Protein AF-A0A4Q6AX00-F1 (afdb_monomer)

Structure (mmCIF, N/CA/C/O backbone):
data_AF-A0A4Q6AX00-F1
#
_entry.id   AF-A0A4Q6AX00-F1
#
loop_
_atom_site.group_PDB
_atom_site.id
_atom_site.type_symbol
_atom_site.label_atom_id
_atom_site.label_alt_id
_atom_site.label_comp_id
_atom_site.label_asym_id
_atom_site.label_entity_id
_atom_site.label_seq_id
_atom_site.pdbx_PDB_ins_code
_atom_site.Cartn_x
_atom_site.Cartn_y
_atom_site.Cartn_z
_atom_site.occupancy
_atom_site.B_iso_or_equiv
_atom_site.auth_seq_id
_atom_site.auth_comp_id
_atom_site.auth_asym_id
_atom_site.auth_atom_id
_atom_site.pdbx_PDB_model_num
ATOM 1 N N . MET A 1 1 ? -11.210 8.359 88.354 1.00 45.78 1 MET A N 1
ATOM 2 C CA . MET A 1 1 ? -12.278 8.044 87.383 1.00 45.78 1 MET A CA 1
ATOM 3 C C . MET A 1 1 ? -11.749 8.450 86.020 1.00 45.78 1 MET A C 1
ATOM 5 O O . MET A 1 1 ? -11.879 9.602 85.643 1.00 45.78 1 MET A O 1
ATOM 9 N N . GLU A 1 2 ? -11.034 7.545 85.356 1.00 46.41 2 GLU A N 1
ATOM 10 C CA . GLU A 1 2 ? -10.393 7.801 84.063 1.00 46.41 2 GLU A CA 1
ATOM 11 C C . GLU A 1 2 ? -11.161 7.041 82.981 1.00 46.41 2 GLU A C 1
ATOM 13 O O . GLU A 1 2 ? -11.202 5.811 82.960 1.00 46.41 2 GLU A O 1
ATOM 18 N N . THR A 1 3 ? -11.830 7.791 82.112 1.00 47.16 3 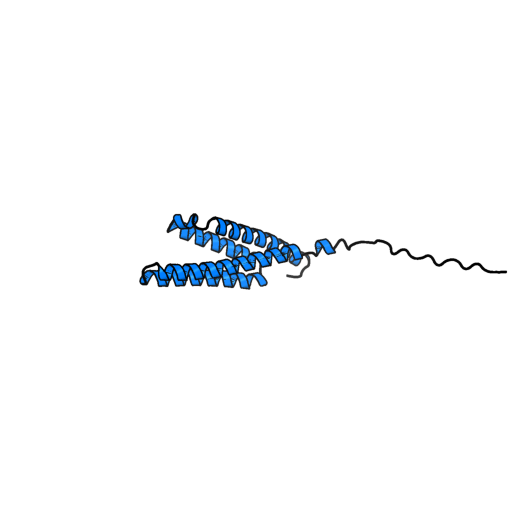THR A N 1
ATOM 19 C CA . THR A 1 3 ? -12.492 7.293 80.907 1.00 47.16 3 THR A CA 1
ATOM 20 C C . THR A 1 3 ? -11.434 6.868 79.894 1.00 47.16 3 THR A C 1
ATOM 22 O O . THR A 1 3 ? -10.757 7.711 79.307 1.00 47.16 3 THR A O 1
ATOM 25 N N . LYS A 1 4 ? -11.290 5.554 79.685 1.00 50.47 4 LYS A N 1
ATOM 26 C CA . LYS A 1 4 ? -10.473 4.995 78.604 1.00 50.47 4 LYS A CA 1
ATOM 27 C C . LYS A 1 4 ? -11.072 5.400 77.257 1.00 50.47 4 LYS A C 1
ATOM 29 O O . LYS A 1 4 ? -12.208 5.050 76.946 1.00 50.47 4 LYS A O 1
ATOM 34 N N . GLN A 1 5 ? -10.293 6.149 76.484 1.00 56.47 5 GLN A N 1
ATOM 35 C CA . GLN A 1 5 ? -10.579 6.480 75.096 1.00 56.47 5 GLN A CA 1
ATOM 36 C C . GLN A 1 5 ? -10.596 5.204 74.247 1.00 56.47 5 GLN A C 1
ATOM 38 O O . GLN A 1 5 ? -9.711 4.354 74.335 1.00 56.47 5 GLN A O 1
ATOM 43 N N . HIS A 1 6 ? -11.646 5.089 73.445 1.00 53.97 6 HIS A N 1
ATOM 44 C CA . HIS A 1 6 ? -11.834 4.074 72.420 1.00 53.97 6 HIS A CA 1
ATOM 45 C C . HIS A 1 6 ? -10.787 4.300 71.311 1.00 53.97 6 HIS A C 1
ATOM 47 O O . HIS A 1 6 ? -10.696 5.429 70.825 1.00 53.97 6 HIS A O 1
ATOM 53 N N . PRO A 1 7 ? -9.997 3.298 70.884 1.00 52.16 7 PRO A N 1
ATOM 54 C CA . PRO A 1 7 ? -9.146 3.465 69.714 1.00 52.16 7 PRO A CA 1
ATOM 55 C C . PRO A 1 7 ? -10.035 3.557 68.472 1.00 52.16 7 PRO A C 1
ATOM 57 O O . PRO A 1 7 ? -10.836 2.662 68.192 1.00 52.16 7 PRO A O 1
ATOM 60 N N . THR A 1 8 ? -9.913 4.687 67.779 1.00 53.06 8 THR A N 1
ATOM 61 C CA . THR A 1 8 ? -10.472 4.972 66.460 1.00 53.06 8 THR A CA 1
ATOM 62 C C . THR A 1 8 ? -10.130 3.822 65.524 1.00 53.06 8 THR A C 1
ATOM 64 O O . THR A 1 8 ? -8.955 3.551 65.286 1.00 53.06 8 THR A O 1
ATOM 67 N N . GLY A 1 9 ? -11.157 3.129 65.029 1.00 52.88 9 GLY A N 1
ATOM 68 C CA . GLY A 1 9 ? -11.000 2.093 64.021 1.00 52.88 9 GLY A CA 1
ATOM 69 C C . GLY A 1 9 ? -10.287 2.671 62.807 1.00 52.88 9 GLY A C 1
ATOM 70 O O . GLY A 1 9 ? -10.837 3.514 62.100 1.00 52.88 9 GLY A O 1
ATOM 71 N N . GLU A 1 10 ? -9.056 2.225 62.589 1.00 53.66 10 GLU A N 1
ATOM 72 C CA . GLU A 1 10 ? -8.366 2.375 61.321 1.00 53.66 10 GLU A CA 1
ATOM 73 C C . GLU A 1 10 ? -9.230 1.685 60.265 1.00 53.66 10 GLU A C 1
ATOM 75 O O . GLU A 1 10 ? -9.338 0.457 60.214 1.00 53.66 10 GLU A O 1
ATOM 80 N N . ALA A 1 11 ? -9.912 2.492 59.453 1.00 55.62 11 ALA A N 1
ATOM 81 C CA . ALA A 1 11 ? -10.531 2.026 58.232 1.00 55.62 11 ALA A CA 1
ATOM 82 C C . ALA A 1 11 ? -9.403 1.516 57.331 1.00 55.62 11 ALA A C 1
ATOM 84 O O . ALA A 1 11 ? -8.708 2.280 56.664 1.00 55.62 11 ALA A O 1
ATOM 85 N N . THR A 1 12 ? -9.202 0.205 57.363 1.00 51.91 12 THR A N 1
ATOM 86 C CA . THR A 1 12 ? -8.434 -0.528 56.366 1.00 51.91 12 THR A CA 1
ATOM 87 C C . THR A 1 12 ? -8.991 -0.132 54.996 1.00 51.91 12 THR A C 1
ATOM 89 O O . THR A 1 12 ? -10.201 -0.265 54.786 1.00 51.91 12 THR A O 1
ATOM 92 N N . PRO A 1 13 ? -8.178 0.401 54.063 1.00 55.97 13 PRO A N 1
ATOM 93 C CA . PRO A 1 13 ? -8.669 0.702 52.729 1.00 55.97 13 PRO A CA 1
ATOM 94 C C . PRO A 1 13 ? -9.106 -0.617 52.091 1.00 55.97 13 PRO A C 1
ATOM 96 O O . PRO A 1 13 ? -8.297 -1.508 51.838 1.00 55.97 13 PRO A O 1
ATOM 99 N N . SER A 1 14 ? -10.419 -0.759 51.915 1.00 55.72 14 SER A N 1
ATOM 100 C CA . SER A 1 14 ? -11.037 -1.933 51.312 1.00 55.72 14 SER A CA 1
ATOM 101 C C . SER A 1 14 ? -10.494 -2.124 49.890 1.00 55.72 14 SER A C 1
ATOM 103 O O . SER A 1 14 ? -10.531 -1.165 49.109 1.00 55.72 14 SER A O 1
ATOM 105 N N . PRO A 1 15 ? -10.017 -3.326 49.516 1.00 62.47 15 PRO A N 1
ATOM 106 C CA . PRO A 1 15 ? -9.548 -3.629 48.169 1.00 62.47 15 PRO A CA 1
ATOM 107 C C . PRO A 1 15 ? -10.773 -3.781 47.262 1.00 62.47 15 PRO A C 1
ATOM 109 O O . PRO A 1 15 ? -11.220 -4.883 46.959 1.00 62.47 15 PRO A O 1
ATOM 112 N N . SER A 1 16 ? -11.387 -2.661 46.896 1.00 59.25 16 SER A N 1
ATOM 113 C CA . SER A 1 16 ? -12.664 -2.639 46.190 1.00 59.25 16 SER A CA 1
ATOM 114 C C . SER A 1 16 ? -12.480 -2.120 44.766 1.00 59.25 16 SER A C 1
ATOM 116 O O . SER A 1 16 ? -12.537 -0.927 44.498 1.00 59.25 16 SER A O 1
ATOM 118 N N . HIS A 1 17 ? -12.310 -3.105 43.879 1.00 52.16 17 HIS A N 1
ATOM 119 C CA . HIS A 1 17 ? -12.635 -3.103 42.452 1.00 52.16 17 HIS A CA 1
ATOM 120 C C . HIS A 1 17 ? -11.749 -2.247 41.533 1.00 52.16 17 HIS A C 1
ATOM 122 O O . HIS A 1 17 ? -11.963 -1.048 41.364 1.00 52.16 17 HIS A O 1
ATOM 128 N N . GLU A 1 18 ? -10.847 -2.910 40.795 1.00 59.69 18 GLU A N 1
ATOM 129 C CA . GLU A 1 18 ? -10.595 -2.484 39.414 1.00 59.69 18 GLU A CA 1
ATOM 130 C C . GLU A 1 18 ? -11.965 -2.322 38.733 1.00 59.69 18 GLU A C 1
ATOM 132 O O . GLU A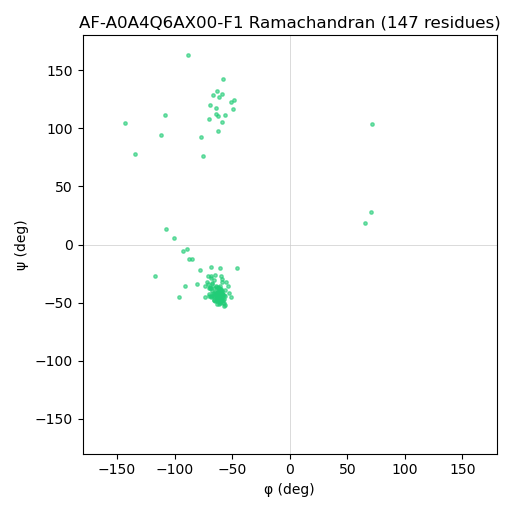 1 18 ? -12.788 -3.246 38.796 1.00 59.69 18 GLU A O 1
ATOM 137 N N . PRO A 1 19 ? -12.287 -1.152 38.159 1.00 60.78 19 PRO A N 1
ATOM 138 C CA . PRO A 1 19 ? -13.580 -0.963 37.534 1.00 60.78 19 PRO A CA 1
ATOM 139 C C . PRO A 1 19 ? -13.661 -1.924 36.347 1.00 60.78 19 PRO A C 1
ATOM 141 O O . PRO A 1 19 ? -12.980 -1.729 35.354 1.00 60.78 19 PRO A O 1
ATOM 144 N N . LEU A 1 20 ? -14.527 -2.935 36.428 1.00 61.94 20 LEU A N 1
ATOM 145 C CA . LEU A 1 20 ? -14.823 -3.944 35.391 1.00 61.94 20 LEU A CA 1
ATOM 146 C C . LEU A 1 20 ? -15.020 -3.354 33.972 1.00 61.94 20 LEU A C 1
ATOM 148 O O . LEU A 1 20 ? -14.908 -4.044 32.964 1.00 61.94 20 LEU A O 1
ATOM 152 N N . PHE A 1 21 ? -15.308 -2.057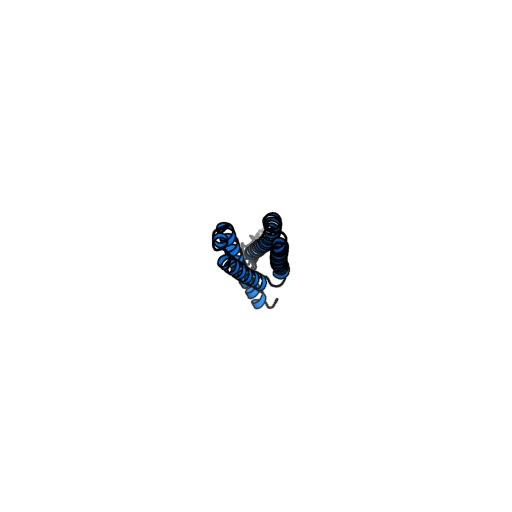 33.892 1.00 65.00 21 PHE A N 1
ATOM 153 C CA . PHE A 1 21 ? -15.494 -1.287 32.671 1.00 65.00 21 PHE A CA 1
ATOM 154 C C . PHE A 1 21 ? -14.192 -0.750 32.040 1.00 65.00 21 PHE A C 1
ATOM 156 O O . PHE A 1 21 ? -14.238 -0.311 30.894 1.00 65.00 21 PHE A O 1
ATOM 163 N N . SER A 1 22 ? -13.038 -0.780 32.724 1.00 64.62 22 SER A N 1
ATOM 164 C CA . SER A 1 22 ? -11.753 -0.321 32.163 1.00 64.62 22 SER A CA 1
ATOM 165 C C . SER A 1 22 ? -11.172 -1.292 31.140 1.00 64.62 22 SER A C 1
ATOM 167 O O . SER A 1 22 ? -10.633 -0.839 30.136 1.00 64.62 22 SER A O 1
ATOM 169 N N . ASP A 1 23 ? -11.350 -2.599 31.349 1.00 63.88 23 ASP A N 1
ATOM 170 C CA . ASP A 1 23 ? -10.981 -3.642 30.378 1.00 63.88 23 ASP A CA 1
ATOM 171 C C . ASP A 1 23 ? -11.866 -3.588 29.124 1.00 63.88 23 ASP A C 1
ATOM 173 O O . ASP A 1 23 ? -11.408 -3.835 28.011 1.00 63.88 23 ASP A O 1
ATOM 177 N N . LEU A 1 24 ? -13.136 -3.198 29.283 1.00 64.38 24 LEU A N 1
ATOM 178 C CA . LEU A 1 24 ? -14.081 -3.047 28.170 1.00 64.38 24 LEU A CA 1
ATOM 179 C C . LEU A 1 24 ? -13.870 -1.752 27.370 1.00 64.38 24 LEU A C 1
ATOM 181 O O . LEU A 1 24 ? -14.297 -1.665 26.220 1.00 64.38 24 LEU A O 1
ATOM 185 N N . ALA A 1 25 ? -13.231 -0.746 27.969 1.00 66.75 25 ALA A N 1
ATOM 186 C CA . ALA A 1 25 ? -12.899 0.522 27.324 1.00 66.75 25 ALA A CA 1
ATOM 187 C C . ALA A 1 25 ? -11.494 0.528 26.695 1.00 66.75 25 ALA A C 1
ATOM 189 O O . ALA A 1 25 ? -11.122 1.510 26.038 1.00 66.75 25 ALA A O 1
ATOM 190 N N . ASP A 1 26 ? -10.697 -0.532 26.882 1.00 73.50 26 ASP A N 1
ATOM 191 C CA . ASP A 1 26 ? -9.329 -0.562 26.380 1.00 73.50 26 ASP A CA 1
ATOM 192 C C . ASP A 1 26 ? -9.287 -0.829 24.869 1.00 73.50 26 ASP A C 1
ATOM 194 O O . ASP A 1 26 ? -9.250 -1.958 24.382 1.00 73.50 26 ASP A O 1
ATOM 198 N N . THR A 1 27 ? -9.277 0.258 24.099 1.00 73.31 27 THR A N 1
ATOM 199 C CA . THR A 1 27 ? -9.139 0.213 22.639 1.00 73.31 27 THR A CA 1
ATOM 200 C C . THR A 1 27 ? -7.684 0.248 22.162 1.00 73.31 27 THR A C 1
ATOM 202 O O . THR A 1 27 ? -7.423 0.078 20.966 1.00 73.31 27 THR A O 1
ATOM 205 N N . LYS A 1 28 ? -6.713 0.395 23.078 1.00 77.12 28 LYS A N 1
ATOM 206 C CA . LYS A 1 28 ? -5.273 0.444 22.769 1.00 77.12 28 LYS A CA 1
ATOM 207 C C . LYS A 1 28 ? -4.771 -0.731 21.917 1.00 77.12 28 LYS A C 1
ATOM 209 O O . LYS A 1 28 ? -3.979 -0.474 20.999 1.00 77.12 28 LYS A O 1
ATOM 214 N N . PRO A 1 29 ? -5.176 -2.003 22.145 1.00 76.00 29 PRO A N 1
ATOM 215 C CA . PRO A 1 29 ? -4.732 -3.101 21.285 1.00 76.00 29 PRO A CA 1
ATOM 216 C C . PRO A 1 29 ? -5.180 -2.920 19.828 1.00 76.00 29 PRO A C 1
ATOM 218 O O . PRO A 1 29 ? -4.391 -3.184 18.912 1.00 76.00 29 PRO A O 1
ATOM 221 N N . TYR A 1 30 ? -6.389 -2.396 19.601 1.00 78.88 30 TYR A N 1
ATOM 222 C CA . TYR A 1 30 ? -6.900 -2.130 18.257 1.00 78.88 30 TYR A CA 1
ATOM 223 C C . TYR A 1 30 ? -6.162 -0.962 17.601 1.00 78.88 30 TYR A C 1
ATOM 225 O O . TYR A 1 30 ? -5.726 -1.076 16.455 1.00 78.88 30 TYR A O 1
ATOM 233 N N . GLU A 1 31 ? -5.919 0.135 18.325 1.00 81.19 31 GLU A N 1
ATOM 234 C CA . GLU A 1 31 ? -5.208 1.306 17.793 1.00 81.19 31 GLU A CA 1
ATOM 235 C C . GLU A 1 31 ? -3.825 0.964 17.230 1.00 81.19 31 GLU A C 1
ATOM 237 O O . GLU A 1 31 ? -3.432 1.471 16.169 1.00 81.19 31 GLU A O 1
ATOM 242 N N . LYS A 1 32 ? -3.100 0.063 17.907 1.00 83.88 32 LYS A N 1
ATOM 243 C CA . LYS A 1 32 ? -1.800 -0.432 17.442 1.00 83.88 32 LYS A CA 1
ATOM 244 C C . LYS A 1 32 ? -1.921 -1.087 16.068 1.00 83.88 32 LYS A C 1
ATOM 246 O O . LYS A 1 32 ? -1.140 -0.771 15.173 1.00 83.88 32 LYS A O 1
ATOM 251 N N . SER A 1 33 ? -2.915 -1.952 15.886 1.00 83.38 33 SER A N 1
ATOM 252 C CA . SER A 1 33 ? -3.167 -2.638 14.616 1.00 83.38 33 SER A CA 1
ATOM 253 C C . SER A 1 33 ? -3.532 -1.661 13.494 1.00 83.38 33 SER A C 1
ATOM 255 O O . SER A 1 33 ? -2.945 -1.712 12.410 1.00 83.38 33 SER A O 1
ATOM 257 N N . LEU A 1 34 ? -4.399 -0.679 13.779 1.00 86.44 34 LEU A N 1
ATOM 258 C CA . LEU A 1 34 ? -4.763 0.376 12.823 1.00 86.44 34 LEU A CA 1
ATOM 259 C C . LEU A 1 34 ? -3.556 1.231 12.419 1.00 86.44 34 LEU A C 1
ATOM 261 O O . LEU A 1 34 ? -3.458 1.687 11.277 1.00 86.44 34 LEU A O 1
ATOM 265 N N . ARG A 1 35 ? -2.636 1.507 13.352 1.00 88.38 35 ARG A N 1
ATOM 266 C CA . ARG A 1 35 ? -1.387 2.222 13.053 1.00 88.38 35 ARG A CA 1
ATOM 267 C C . ARG A 1 35 ? -0.460 1.363 12.192 1.00 88.38 35 ARG A C 1
ATOM 269 O O . ARG A 1 35 ? 0.079 1.869 11.212 1.00 88.38 35 ARG A O 1
ATOM 276 N N . THR A 1 36 ? -0.306 0.081 12.512 1.00 87.44 36 THR A N 1
ATOM 277 C CA . THR A 1 36 ? 0.506 -0.845 11.714 1.00 87.44 36 THR A CA 1
ATOM 278 C C . THR A 1 36 ? -0.013 -0.960 10.281 1.00 87.44 36 T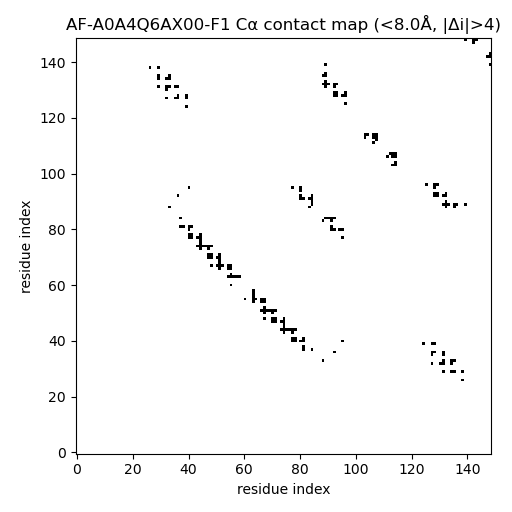HR A C 1
ATOM 280 O O . THR A 1 36 ? 0.778 -0.839 9.352 1.00 87.44 36 THR A O 1
ATOM 283 N N . ALA A 1 37 ? -1.320 -1.111 10.056 1.00 86.81 37 ALA A N 1
ATOM 284 C CA . ALA A 1 37 ? -1.854 -1.179 8.693 1.00 86.81 37 ALA A CA 1
ATOM 285 C C . ALA A 1 37 ? -1.727 0.131 7.910 1.00 86.81 37 ALA A C 1
ATOM 287 O O . ALA A 1 37 ? -1.447 0.096 6.716 1.00 86.81 37 ALA A O 1
ATOM 288 N N . ARG A 1 38 ? -1.841 1.290 8.567 1.00 92.94 38 ARG A N 1
ATOM 289 C CA . ARG A 1 38 ? -1.515 2.580 7.936 1.00 92.94 38 ARG A CA 1
ATOM 290 C C . ARG A 1 38 ? -0.077 2.627 7.439 1.00 92.94 38 ARG A C 1
ATOM 292 O O . ARG A 1 38 ? 0.161 3.058 6.316 1.00 92.94 38 ARG A O 1
ATOM 299 N N . ILE A 1 39 ? 0.867 2.142 8.247 1.00 93.38 39 ILE A N 1
ATOM 300 C CA . ILE A 1 39 ? 2.269 2.025 7.831 1.00 93.38 39 ILE A CA 1
ATOM 301 C C . ILE A 1 39 ? 2.375 1.129 6.595 1.00 93.38 39 ILE A C 1
ATOM 303 O O . ILE A 1 39 ? 3.047 1.511 5.646 1.00 93.38 39 ILE A O 1
ATOM 307 N N . TRP A 1 40 ? 1.658 0.004 6.545 1.00 92.75 40 TRP A N 1
ATOM 308 C CA . TRP A 1 40 ? 1.636 -0.849 5.353 1.00 92.75 40 TRP A CA 1
ATOM 309 C C . TRP A 1 40 ? 1.092 -0.148 4.101 1.00 92.75 40 TRP A C 1
ATOM 311 O O . TRP A 1 40 ? 1.636 -0.361 3.023 1.00 92.75 40 TRP A O 1
ATOM 321 N N . LEU A 1 41 ? 0.095 0.733 4.217 1.00 94.81 41 LEU A N 1
ATOM 322 C CA . LEU A 1 41 ? -0.377 1.542 3.081 1.00 94.81 41 LEU A CA 1
ATOM 323 C C . LEU A 1 41 ? 0.686 2.544 2.597 1.00 94.81 41 LEU A C 1
ATOM 325 O O . LEU A 1 41 ? 0.853 2.736 1.392 1.00 94.81 41 LEU A O 1
ATOM 329 N N . TYR A 1 42 ? 1.456 3.140 3.511 1.00 95.25 42 TYR A N 1
ATOM 330 C CA . TYR A 1 42 ? 2.601 3.977 3.136 1.00 95.25 42 TYR A CA 1
ATOM 331 C C . TYR A 1 42 ? 3.741 3.162 2.516 1.00 95.25 42 TYR A C 1
ATOM 333 O O . TYR A 1 42 ? 4.356 3.612 1.553 1.00 95.25 42 TYR A O 1
ATOM 341 N N . VAL A 1 43 ? 3.991 1.947 3.010 1.00 93.62 43 VAL A N 1
ATOM 342 C CA . VAL A 1 43 ? 4.956 1.016 2.405 1.00 93.62 43 VAL A CA 1
ATOM 343 C C . VAL A 1 43 ? 4.528 0.660 0.983 1.00 93.62 43 VAL A C 1
ATOM 345 O O . VAL A 1 43 ? 5.361 0.705 0.088 1.00 93.62 43 VAL A O 1
ATOM 348 N N . LEU A 1 44 ? 3.242 0.378 0.749 1.00 93.81 44 LEU A N 1
ATOM 349 C CA . LEU A 1 44 ? 2.702 0.147 -0.595 1.00 93.81 44 LEU A CA 1
ATOM 350 C C . LEU A 1 44 ? 2.878 1.360 -1.505 1.00 93.81 44 LEU A C 1
ATOM 352 O O . LEU A 1 44 ? 3.290 1.205 -2.646 1.00 93.81 44 LEU A O 1
ATOM 356 N N . THR A 1 45 ? 2.620 2.561 -0.986 1.00 96.31 45 THR A N 1
ATOM 357 C CA . THR A 1 45 ? 2.831 3.815 -1.723 1.00 96.31 45 THR A CA 1
ATOM 358 C C . THR A 1 45 ? 4.283 3.935 -2.185 1.00 96.31 45 THR A C 1
ATOM 360 O O . THR A 1 45 ? 4.549 4.137 -3.367 1.00 96.31 45 THR A O 1
ATOM 363 N N . ALA A 1 46 ? 5.229 3.783 -1.254 1.00 95.25 46 ALA A N 1
ATOM 364 C CA . ALA A 1 46 ? 6.652 3.890 -1.548 1.00 95.25 46 ALA A CA 1
ATOM 365 C C . ALA A 1 46 ? 7.127 2.777 -2.491 1.00 95.25 46 ALA A C 1
ATOM 367 O O . ALA A 1 46 ? 7.897 3.041 -3.410 1.00 95.25 46 ALA A O 1
ATOM 368 N N . LEU A 1 47 ? 6.642 1.549 -2.289 1.00 93.38 47 LEU A N 1
ATOM 369 C CA . LEU A 1 47 ? 6.961 0.406 -3.137 1.00 93.38 47 LEU A CA 1
ATOM 370 C C . LEU A 1 47 ? 6.478 0.632 -4.569 1.00 93.38 47 LEU A C 1
ATOM 372 O O . LEU A 1 47 ? 7.248 0.405 -5.493 1.00 93.38 47 LEU A O 1
ATOM 376 N N . GLN A 1 48 ? 5.246 1.110 -4.755 1.00 93.38 48 GLN A N 1
ATOM 377 C CA . GLN A 1 48 ? 4.693 1.329 -6.087 1.00 93.38 48 GLN A CA 1
ATOM 378 C C . GLN A 1 48 ? 5.448 2.428 -6.838 1.00 93.38 48 GLN A C 1
ATOM 380 O O . GLN A 1 48 ? 5.817 2.245 -7.990 1.00 93.38 48 GLN A O 1
ATOM 385 N N . ILE A 1 49 ? 5.754 3.542 -6.168 1.00 94.25 49 ILE A N 1
ATOM 386 C CA . ILE A 1 49 ? 6.560 4.612 -6.769 1.00 94.25 49 ILE A CA 1
ATOM 387 C C . ILE A 1 49 ? 7.968 4.099 -7.107 1.00 94.25 49 ILE A C 1
ATOM 389 O O . ILE A 1 49 ? 8.495 4.396 -8.176 1.00 94.25 49 ILE A O 1
ATOM 393 N N . GLY A 1 50 ? 8.572 3.307 -6.216 1.00 94.06 50 GLY A N 1
ATOM 394 C CA . GLY A 1 50 ? 9.875 2.689 -6.453 1.00 94.06 50 GLY A CA 1
ATOM 395 C C . GLY A 1 50 ? 9.879 1.736 -7.652 1.00 94.06 50 GLY A C 1
ATOM 396 O O . GLY A 1 50 ? 10.831 1.762 -8.430 1.00 94.06 50 GLY A O 1
ATOM 397 N N . LEU A 1 51 ? 8.818 0.940 -7.826 1.00 90.75 51 LEU A N 1
ATOM 398 C CA . LEU A 1 51 ? 8.635 0.069 -8.991 1.00 90.75 51 LEU A CA 1
ATOM 399 C C . LEU A 1 51 ? 8.515 0.882 -10.279 1.00 90.75 51 LEU A C 1
ATOM 401 O O . LEU A 1 51 ? 9.288 0.632 -11.197 1.00 90.75 51 LEU A O 1
ATOM 405 N N . GLY A 1 52 ? 7.685 1.925 -10.304 1.00 91.75 52 GLY A N 1
ATOM 406 C CA . GLY A 1 52 ? 7.551 2.770 -11.491 1.00 91.75 52 GLY A CA 1
ATOM 407 C C . GLY A 1 52 ? 8.871 3.437 -11.895 1.00 91.75 52 GLY A C 1
ATOM 408 O O . GLY A 1 52 ? 9.199 3.512 -13.077 1.00 91.75 52 GLY A O 1
ATOM 409 N N . ILE A 1 53 ? 9.679 3.878 -10.921 1.00 93.50 53 ILE A N 1
ATOM 410 C CA . ILE A 1 53 ? 11.020 4.432 -11.184 1.00 93.50 53 ILE A CA 1
ATOM 411 C C . ILE A 1 53 ? 11.965 3.355 -11.740 1.00 93.50 53 ILE A C 1
ATOM 413 O O . ILE A 1 53 ? 12.728 3.620 -12.670 1.00 93.50 53 ILE A O 1
ATOM 417 N N . TYR A 1 54 ? 11.927 2.142 -11.185 1.00 92.94 54 TYR A N 1
ATOM 418 C CA . TYR A 1 54 ? 12.724 1.017 -11.671 1.00 92.94 54 TYR A CA 1
ATOM 419 C C . TYR A 1 54 ? 12.346 0.631 -13.110 1.00 92.94 54 TYR A C 1
ATOM 421 O O . TYR A 1 54 ? 13.221 0.507 -13.973 1.00 92.94 54 TYR A O 1
ATOM 429 N N . GLU A 1 55 ? 11.053 0.515 -13.396 1.00 90.12 55 GLU A N 1
ATOM 430 C CA . GLU A 1 55 ? 10.515 0.227 -14.727 1.00 90.12 55 GLU A CA 1
ATOM 431 C C . GLU A 1 55 ? 10.882 1.322 -15.731 1.00 90.12 55 GLU A C 1
ATOM 433 O O . GLU A 1 55 ? 11.304 1.018 -16.846 1.00 90.12 55 GLU A O 1
ATOM 438 N N . TYR A 1 56 ? 10.862 2.592 -15.313 1.00 91.25 56 TYR A N 1
ATOM 439 C CA . TYR A 1 56 ? 11.280 3.708 -16.162 1.00 91.25 56 TYR A CA 1
ATOM 440 C C . TYR A 1 56 ? 12.733 3.587 -16.654 1.00 91.25 56 TYR A C 1
ATOM 442 O O . TYR A 1 56 ? 13.060 4.028 -17.752 1.00 91.25 56 TYR A O 1
ATOM 450 N N . SER A 1 57 ? 13.612 2.981 -15.849 1.00 90.88 57 SER A N 1
ATOM 451 C CA . SER A 1 57 ? 15.028 2.789 -16.197 1.00 90.88 57 SER A CA 1
ATOM 452 C C . SER A 1 57 ? 15.332 1.515 -16.993 1.00 90.88 57 SER A C 1
ATOM 454 O O . SER A 1 57 ? 16.446 1.368 -17.492 1.00 90.88 57 SER A O 1
ATOM 456 N N . THR A 1 58 ? 14.379 0.585 -17.083 1.00 89.69 58 THR A N 1
ATOM 457 C CA . THR A 1 58 ? 14.595 -0.760 -17.647 1.00 89.69 58 THR A CA 1
ATOM 458 C C . THR A 1 58 ? 13.766 -1.034 -18.897 1.00 89.69 58 THR A C 1
ATOM 460 O O . THR A 1 58 ? 14.187 -1.833 -19.731 1.00 89.69 58 THR A O 1
ATOM 463 N N . LEU A 1 59 ? 12.612 -0.380 -19.038 1.00 88.19 59 LEU A N 1
ATOM 464 C CA . LEU A 1 59 ? 11.726 -0.504 -20.191 1.00 88.19 59 LEU A CA 1
ATOM 465 C C . LEU A 1 59 ? 12.082 0.488 -21.303 1.00 88.19 59 LEU A C 1
ATOM 467 O O . LEU A 1 59 ? 12.739 1.506 -21.082 1.00 88.19 59 LEU A O 1
ATOM 471 N N . ASP A 1 60 ? 11.577 0.213 -22.507 1.00 91.06 60 ASP A N 1
ATOM 472 C CA . ASP A 1 60 ? 11.668 1.143 -23.631 1.00 91.06 60 ASP A CA 1
ATOM 473 C C . ASP A 1 60 ? 11.012 2.496 -23.290 1.00 91.06 60 ASP A C 1
ATOM 475 O O . ASP A 1 60 ? 9.937 2.512 -22.680 1.00 91.06 60 ASP A O 1
ATOM 479 N N . PRO A 1 61 ? 11.574 3.641 -23.734 1.00 87.44 61 PRO A N 1
ATOM 480 C CA . PRO A 1 61 ? 11.118 4.975 -23.322 1.00 87.44 61 PRO A CA 1
ATOM 481 C C . PRO A 1 61 ? 9.627 5.251 -23.558 1.00 87.44 61 PRO A C 1
ATOM 483 O O . PRO A 1 61 ? 8.996 5.986 -22.798 1.00 87.44 61 PRO A O 1
ATOM 486 N N . SER A 1 62 ? 9.054 4.667 -24.612 1.00 85.81 62 SER A N 1
ATOM 487 C CA . SER A 1 62 ? 7.641 4.822 -24.954 1.00 85.81 62 SER A CA 1
ATOM 488 C C . SER A 1 62 ? 6.712 4.106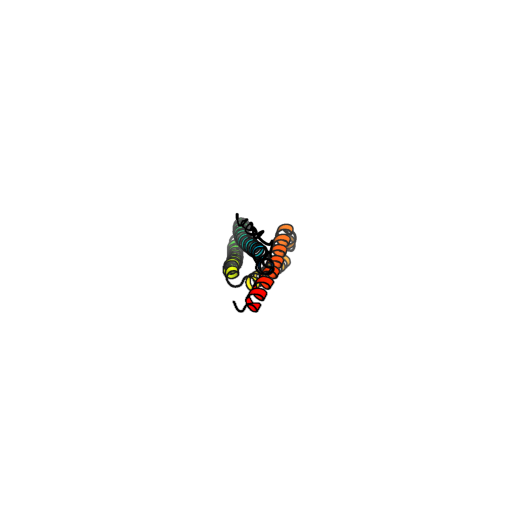 -23.976 1.00 85.81 62 SER A C 1
ATOM 490 O O . SER A 1 62 ? 5.628 4.615 -23.721 1.00 85.81 62 SER A O 1
ATOM 492 N N . LEU A 1 63 ? 7.120 2.963 -23.417 1.00 88.38 63 LEU A N 1
ATOM 493 C CA . LEU A 1 63 ? 6.340 2.165 -22.461 1.00 88.38 63 LEU A CA 1
ATOM 494 C C . LEU A 1 63 ? 6.630 2.573 -21.012 1.00 88.38 63 LEU A C 1
ATOM 496 O O . LEU A 1 63 ? 5.716 2.622 -20.190 1.00 88.38 63 LEU A O 1
ATOM 500 N N . ALA A 1 64 ? 7.884 2.932 -20.734 1.00 90.75 64 ALA A N 1
ATOM 501 C CA . ALA A 1 64 ? 8.390 3.384 -19.443 1.00 90.75 64 ALA A CA 1
ATOM 502 C C . ALA A 1 64 ? 7.546 4.511 -18.830 1.00 90.75 64 ALA A C 1
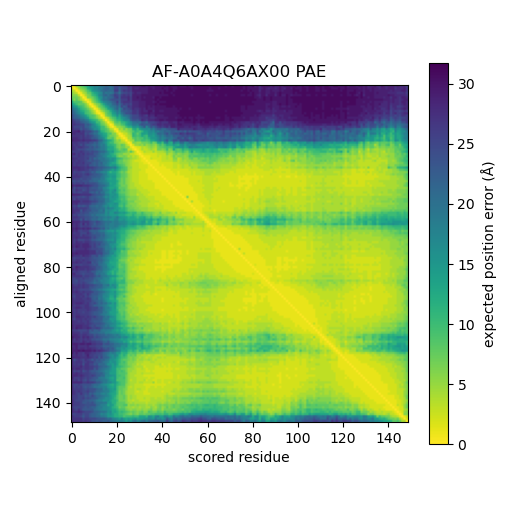ATOM 504 O O . ALA A 1 64 ? 7.212 4.467 -17.647 1.00 90.75 64 ALA A O 1
ATOM 505 N N . LEU A 1 65 ? 7.167 5.515 -19.629 1.00 91.44 65 LEU A N 1
ATOM 506 C CA . LEU A 1 65 ? 6.373 6.639 -19.132 1.00 91.44 65 LEU A CA 1
ATOM 507 C C . LEU A 1 65 ? 4.958 6.209 -18.720 1.00 91.44 65 LEU A C 1
ATOM 509 O O . LEU A 1 65 ? 4.466 6.651 -17.684 1.00 91.44 65 LEU A O 1
ATOM 513 N N . PHE A 1 66 ? 4.303 5.344 -19.502 1.00 91.25 66 PHE A N 1
ATOM 514 C CA . PHE A 1 66 ? 2.968 4.845 -19.156 1.00 91.25 66 PHE A CA 1
ATOM 515 C C . PHE A 1 66 ? 3.002 3.986 -17.895 1.00 91.25 66 PHE A C 1
ATOM 517 O O . PHE A 1 66 ? 2.158 4.173 -17.021 1.00 91.25 66 PHE A O 1
ATOM 524 N N . ALA A 1 67 ? 3.989 3.096 -17.786 1.00 90.12 67 ALA A N 1
ATOM 525 C CA . ALA A 1 67 ? 4.194 2.258 -16.612 1.00 90.12 67 ALA A CA 1
ATOM 526 C C . ALA A 1 67 ? 4.395 3.110 -15.345 1.00 90.12 67 ALA A C 1
ATOM 528 O O . ALA A 1 67 ? 3.634 2.987 -14.386 1.00 90.12 67 ALA A O 1
ATOM 529 N N . LEU A 1 68 ? 5.302 4.094 -15.405 1.00 92.94 68 LEU A N 1
ATOM 530 C CA . LEU A 1 68 ? 5.549 5.040 -14.316 1.00 92.94 68 LEU A CA 1
ATOM 531 C C . LEU A 1 68 ? 4.284 5.804 -13.897 1.00 92.94 68 LEU A C 1
ATOM 533 O O . LEU A 1 68 ? 4.044 5.983 -12.705 1.00 92.94 68 LEU A O 1
ATOM 537 N N . LEU A 1 69 ? 3.475 6.274 -14.852 1.00 94.06 69 LEU A N 1
ATOM 538 C CA . LEU A 1 69 ? 2.244 7.010 -14.550 1.00 94.06 69 LEU A CA 1
ATOM 539 C C . LEU A 1 69 ? 1.182 6.123 -13.892 1.00 94.06 69 LEU A C 1
ATOM 541 O O . LEU A 1 69 ? 0.513 6.571 -12.958 1.00 94.06 69 LEU A O 1
ATOM 545 N N . ILE A 1 70 ? 1.033 4.880 -14.356 1.00 93.06 70 ILE A N 1
ATOM 546 C CA . ILE A 1 70 ? 0.113 3.903 -13.760 1.00 93.06 70 ILE A CA 1
ATOM 547 C C . ILE A 1 70 ? 0.551 3.592 -12.327 1.00 93.06 70 ILE A C 1
ATOM 549 O O . ILE A 1 70 ? -0.258 3.696 -11.402 1.00 93.06 70 ILE A O 1
ATOM 553 N N . ASP A 1 71 ? 1.833 3.301 -12.124 1.00 93.06 71 ASP A N 1
ATOM 554 C CA . ASP A 1 71 ? 2.395 2.995 -10.812 1.00 93.06 71 ASP A CA 1
ATOM 555 C C . ASP A 1 71 ? 2.319 4.177 -9.850 1.00 93.06 71 ASP A C 1
ATOM 557 O O . ASP A 1 71 ? 1.897 4.025 -8.701 1.00 93.06 71 ASP A O 1
ATOM 561 N N . ALA A 1 72 ? 2.643 5.383 -10.313 1.00 95.19 72 ALA A N 1
ATOM 562 C CA . ALA A 1 72 ? 2.473 6.593 -9.521 1.00 95.19 72 ALA A CA 1
ATOM 563 C C . ALA A 1 72 ? 0.998 6.808 -9.145 1.00 95.19 72 ALA A C 1
ATOM 565 O O . ALA A 1 72 ? 0.698 7.125 -7.994 1.00 95.19 72 ALA A O 1
ATOM 566 N N . GLY A 1 73 ? 0.067 6.582 -10.078 1.00 96.56 73 GLY A N 1
ATOM 567 C CA . GLY A 1 73 ? -1.372 6.670 -9.830 1.00 96.56 73 GLY A CA 1
ATOM 568 C C . GLY A 1 73 ? -1.855 5.675 -8.772 1.00 96.56 73 GLY A C 1
ATOM 569 O O . GLY A 1 73 ? -2.572 6.054 -7.843 1.00 96.56 73 GLY A O 1
ATOM 570 N N . ILE A 1 74 ? -1.410 4.420 -8.856 1.00 95.69 74 ILE A N 1
ATOM 571 C CA . ILE A 1 74 ? -1.691 3.382 -7.854 1.00 95.69 74 ILE A CA 1
ATOM 572 C C . ILE A 1 74 ? -1.070 3.752 -6.497 1.00 95.69 74 ILE A C 1
ATOM 574 O O . ILE A 1 74 ? -1.717 3.608 -5.457 1.00 95.69 74 ILE A O 1
ATOM 578 N N . GLY A 1 75 ? 0.160 4.269 -6.484 1.00 96.44 75 GLY A N 1
ATOM 579 C CA . GLY A 1 75 ? 0.822 4.737 -5.267 1.00 96.44 75 GLY A CA 1
ATOM 580 C C . GLY A 1 75 ? 0.034 5.857 -4.585 1.00 96.44 75 GLY A C 1
ATOM 581 O O . GLY A 1 75 ? -0.256 5.776 -3.392 1.00 96.44 75 GLY A O 1
ATOM 582 N N . ILE A 1 76 ? -0.397 6.863 -5.352 1.00 97.38 76 ILE A N 1
ATOM 583 C CA . ILE A 1 76 ? -1.244 7.963 -4.866 1.00 97.38 76 ILE A CA 1
ATOM 584 C C . ILE A 1 76 ? -2.581 7.435 -4.332 1.00 97.38 76 ILE A C 1
ATOM 586 O O . ILE A 1 76 ? -3.059 7.920 -3.306 1.00 97.38 76 ILE A O 1
ATOM 590 N N . LEU A 1 77 ? -3.173 6.423 -4.972 1.00 97.25 77 LEU A N 1
ATOM 591 C CA . LEU A 1 77 ? -4.397 5.782 -4.490 1.00 97.25 77 LEU A CA 1
ATOM 592 C C . LEU A 1 77 ? -4.193 5.151 -3.103 1.00 97.25 77 LEU A C 1
ATOM 594 O O . LEU A 1 77 ? -4.976 5.420 -2.190 1.00 97.25 77 LEU A O 1
ATOM 598 N N . PHE A 1 78 ? -3.129 4.365 -2.904 1.00 96.81 78 PHE A N 1
ATOM 599 C CA . PHE A 1 78 ? -2.821 3.785 -1.590 1.00 96.81 78 PHE A CA 1
ATOM 600 C C . PHE A 1 78 ? -2.490 4.845 -0.539 1.00 96.81 78 PHE A C 1
ATOM 602 O O . PHE A 1 78 ? -2.911 4.709 0.612 1.00 96.81 78 PHE A O 1
ATOM 609 N N . PHE A 1 79 ? -1.813 5.923 -0.927 1.00 97.62 79 PHE A N 1
ATOM 610 C CA . PHE A 1 79 ? -1.562 7.064 -0.052 1.00 97.62 79 PHE A CA 1
ATOM 611 C C . PHE A 1 79 ? -2.867 7.748 0.374 1.00 97.62 79 PHE A C 1
ATOM 613 O O . PHE A 1 79 ? -3.083 8.012 1.557 1.00 97.62 79 PHE A O 1
ATOM 620 N N . GLY A 1 80 ? -3.782 7.973 -0.572 1.00 97.12 80 GLY A N 1
ATOM 621 C CA . GLY A 1 80 ? -5.113 8.513 -0.307 1.00 97.12 80 GLY A CA 1
ATOM 622 C C . GLY A 1 80 ? -5.910 7.635 0.658 1.00 97.12 80 GLY A C 1
ATOM 623 O O . GLY A 1 80 ? -6.507 8.149 1.604 1.00 97.12 80 GLY A O 1
ATOM 624 N N . LEU A 1 81 ? -5.850 6.309 0.494 1.00 96.12 81 LEU A N 1
ATOM 625 C CA . LEU A 1 81 ? -6.431 5.359 1.447 1.00 96.12 81 LEU A CA 1
ATOM 626 C C . LEU A 1 81 ? -5.747 5.459 2.821 1.00 96.12 81 LEU A C 1
ATOM 628 O O . LEU A 1 81 ? -6.425 5.515 3.844 1.00 96.12 81 LEU A O 1
ATOM 632 N N . ALA A 1 82 ? -4.420 5.585 2.880 1.00 95.31 82 ALA A N 1
ATOM 633 C CA . ALA A 1 82 ? -3.709 5.773 4.145 1.00 95.31 82 ALA A CA 1
ATOM 634 C C . ALA A 1 82 ? -4.224 7.002 4.911 1.00 95.31 82 ALA A C 1
ATOM 636 O O . ALA A 1 82 ? -4.512 6.908 6.107 1.00 95.31 82 ALA A O 1
ATOM 637 N N . LEU A 1 83 ? -4.432 8.125 4.221 1.00 96.31 83 LEU A N 1
ATOM 638 C CA . LEU A 1 83 ? -5.006 9.337 4.808 1.00 96.31 83 LEU A CA 1
ATOM 639 C C . LEU A 1 83 ? -6.491 9.180 5.165 1.00 96.31 83 LEU A C 1
ATOM 641 O O . LEU A 1 83 ? -6.946 9.675 6.198 1.00 96.31 83 LEU A O 1
ATOM 645 N N . TRP A 1 84 ? -7.264 8.466 4.349 1.00 95.62 84 TRP A N 1
ATOM 646 C CA . TRP A 1 84 ? -8.690 8.266 4.598 1.00 95.62 84 TRP A CA 1
ATOM 647 C C . TRP A 1 84 ? -8.967 7.329 5.779 1.00 95.62 84 TRP A C 1
ATOM 649 O O . TRP A 1 84 ? -9.962 7.499 6.492 1.00 95.62 84 TRP A O 1
ATOM 659 N N . SER A 1 85 ? -8.044 6.409 6.063 1.00 93.69 85 SER A N 1
ATOM 660 C CA . SER A 1 85 ? -8.136 5.480 7.193 1.00 93.69 85 SER A CA 1
ATOM 661 C C . SER A 1 85 ? -8.204 6.165 8.566 1.00 93.69 85 SER A C 1
ATOM 663 O O . SER A 1 85 ? -8.695 5.565 9.517 1.00 93.69 85 SER A O 1
ATOM 665 N N . TYR A 1 86 ? -7.776 7.429 8.690 1.00 89.12 86 TYR A N 1
ATOM 666 C CA . TYR A 1 86 ? -7.939 8.203 9.927 1.00 89.12 86 TYR A CA 1
ATOM 667 C C . TYR A 1 86 ? -9.405 8.535 10.226 1.00 89.12 86 TYR A C 1
ATOM 669 O O . TYR A 1 86 ? -9.766 8.691 11.389 1.00 89.12 86 TYR A O 1
ATOM 677 N N . LYS A 1 87 ? -10.242 8.655 9.187 1.00 89.69 87 LYS A N 1
ATOM 678 C CA . LYS A 1 87 ? -11.672 8.968 9.315 1.00 89.69 87 LYS A CA 1
ATOM 679 C C . LYS A 1 87 ? -12.535 7.711 9.287 1.00 89.69 87 LYS A C 1
ATOM 681 O O . LYS A 1 87 ? -13.459 7.598 10.080 1.00 89.69 87 LYS A O 1
ATOM 686 N N . LYS A 1 88 ? -12.255 6.790 8.357 1.00 91.00 88 LYS A N 1
ATOM 687 C CA . LYS A 1 88 ? -13.017 5.546 8.157 1.00 91.00 88 LYS A CA 1
ATOM 688 C C . LYS A 1 88 ? -12.065 4.355 7.992 1.00 91.00 88 LYS A C 1
ATOM 690 O O . LYS A 1 88 ? -11.805 3.937 6.859 1.00 91.00 88 LYS A O 1
ATOM 695 N N . PRO A 1 89 ? -11.499 3.833 9.094 1.00 90.50 89 PRO A N 1
ATOM 696 C CA . PRO A 1 89 ? -10.456 2.817 9.035 1.00 90.50 89 PRO A CA 1
ATOM 697 C C . PRO A 1 89 ? -10.932 1.522 8.372 1.00 90.50 89 PRO A C 1
ATOM 699 O O . PRO A 1 89 ? -10.240 1.027 7.482 1.00 90.50 89 PRO A O 1
ATOM 702 N N . ALA A 1 90 ? -12.114 0.993 8.719 1.00 91.94 90 ALA A N 1
ATOM 703 C CA . ALA A 1 90 ? -12.547 -0.293 8.171 1.00 91.94 90 ALA A CA 1
ATOM 704 C C . ALA A 1 90 ? -12.793 -0.213 6.662 1.00 91.94 90 ALA A C 1
ATOM 706 O O . ALA A 1 90 ? -12.282 -1.039 5.904 1.00 91.94 90 ALA A O 1
ATOM 707 N N . ALA A 1 91 ? -13.525 0.813 6.219 1.00 93.75 91 ALA A N 1
ATOM 708 C CA . ALA A 1 91 ? -13.790 1.040 4.800 1.00 93.75 91 ALA A CA 1
ATOM 709 C C . ALA A 1 91 ? -12.486 1.219 4.008 1.00 93.75 91 ALA A C 1
ATOM 711 O O . ALA A 1 91 ? -12.331 0.650 2.926 1.00 93.75 91 ALA A O 1
ATOM 712 N N . SER A 1 92 ? -11.522 1.953 4.567 1.00 95.12 92 SER A N 1
ATOM 713 C CA . SER A 1 92 ? -10.232 2.174 3.924 1.00 95.12 92 SER A CA 1
ATOM 714 C C . SER A 1 92 ? -9.411 0.893 3.780 1.00 95.12 92 SER A C 1
ATOM 716 O O . SER A 1 92 ? -8.877 0.640 2.701 1.00 95.12 92 SER A O 1
ATOM 718 N N . PHE A 1 93 ? -9.285 0.082 4.836 1.00 94.62 93 PHE A N 1
ATOM 719 C CA . PHE A 1 93 ? -8.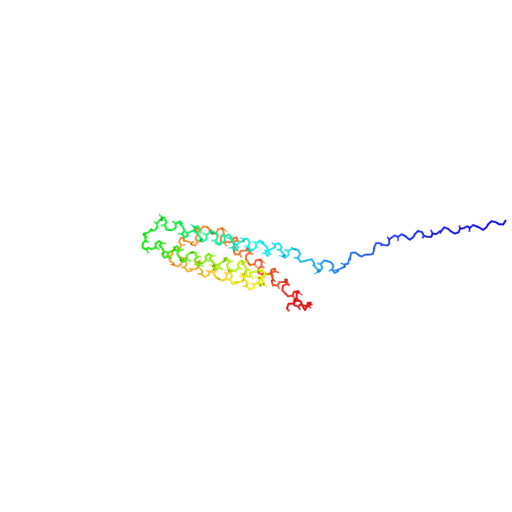491 -1.150 4.774 1.00 94.62 93 PHE A CA 1
ATOM 720 C C . PHE A 1 93 ? -9.136 -2.208 3.883 1.00 94.62 93 PHE A C 1
ATOM 722 O O . PHE A 1 93 ? -8.427 -2.889 3.145 1.00 94.62 93 PHE A O 1
ATOM 729 N N . LEU A 1 94 ? -10.469 -2.303 3.886 1.00 95.56 94 LEU A N 1
ATOM 730 C CA . LEU A 1 94 ? -11.190 -3.182 2.970 1.00 95.56 94 LEU A CA 1
ATOM 731 C C . LEU A 1 94 ? -10.984 -2.761 1.512 1.00 95.56 94 LEU A C 1
ATOM 733 O O . LEU A 1 94 ? -10.669 -3.596 0.668 1.00 95.56 94 LEU A O 1
ATOM 737 N N . THR A 1 95 ? -11.107 -1.463 1.224 1.00 96.50 95 THR A N 1
ATOM 738 C CA . THR A 1 95 ? -10.883 -0.930 -0.128 1.00 96.50 95 THR A CA 1
ATOM 739 C C . THR A 1 95 ? -9.448 -1.182 -0.577 1.00 96.50 95 THR A C 1
ATOM 741 O O . THR A 1 95 ? -9.233 -1.676 -1.679 1.00 96.50 95 THR A O 1
ATOM 744 N N . ALA A 1 96 ? -8.467 -0.920 0.292 1.00 95.88 96 ALA A N 1
ATOM 745 C CA . ALA A 1 96 ? -7.065 -1.190 -0.001 1.00 95.88 96 ALA A CA 1
ATOM 746 C C . ALA A 1 96 ? -6.815 -2.670 -0.302 1.00 95.88 96 ALA A C 1
ATOM 748 O O . ALA A 1 96 ? -6.106 -2.980 -1.253 1.00 95.88 96 ALA A O 1
ATOM 749 N N . LEU A 1 97 ? -7.421 -3.578 0.468 1.00 95.38 97 LEU A N 1
ATOM 750 C CA . LEU A 1 97 ? -7.297 -5.015 0.247 1.00 95.38 97 LEU A CA 1
ATOM 751 C C . LEU A 1 97 ? -7.861 -5.432 -1.119 1.00 95.38 97 LEU A C 1
ATOM 753 O O . LEU A 1 97 ? -7.206 -6.176 -1.843 1.00 95.38 97 LEU A O 1
ATOM 757 N N . ILE A 1 98 ? -9.044 -4.934 -1.488 1.00 96.31 98 ILE A N 1
ATOM 758 C CA . ILE A 1 98 ? -9.673 -5.236 -2.783 1.00 96.31 98 ILE A CA 1
ATOM 759 C C . ILE A 1 98 ? -8.809 -4.712 -3.930 1.00 96.31 98 ILE A C 1
ATOM 761 O O . ILE A 1 98 ? -8.469 -5.468 -4.837 1.00 96.31 98 ILE A O 1
ATOM 765 N N . VAL A 1 99 ? -8.417 -3.438 -3.868 1.00 95.75 99 VAL A N 1
ATOM 766 C CA . VAL A 1 99 ? -7.571 -2.792 -4.881 1.00 95.75 99 VAL A CA 1
ATOM 767 C C . VAL A 1 99 ? -6.256 -3.550 -5.047 1.00 95.75 99 VAL A C 1
ATOM 769 O O . VAL A 1 99 ? -5.869 -3.872 -6.166 1.00 95.75 99 VAL A O 1
ATOM 772 N N . TYR A 1 100 ? -5.609 -3.901 -3.935 1.00 94.31 100 TYR A N 1
ATOM 773 C CA . TYR A 1 100 ? -4.374 -4.674 -3.928 1.00 94.31 100 TYR A CA 1
ATOM 774 C C . TYR A 1 100 ? -4.537 -6.009 -4.660 1.00 94.31 100 TYR A C 1
ATOM 776 O O . TYR A 1 100 ? -3.782 -6.312 -5.581 1.00 94.31 100 TYR A O 1
ATOM 784 N N . VAL A 1 101 ? -5.554 -6.794 -4.299 1.00 93.50 101 VAL A N 1
ATOM 785 C CA . VAL A 1 101 ? -5.803 -8.096 -4.930 1.00 93.50 101 VAL A CA 1
ATOM 786 C C . VAL A 1 101 ? -6.078 -7.945 -6.429 1.00 93.50 101 VAL A C 1
ATOM 788 O O . VAL A 1 101 ? -5.501 -8.686 -7.221 1.00 93.50 101 VAL A O 1
ATOM 791 N N . VAL A 1 102 ? -6.896 -6.968 -6.835 1.00 94.38 102 VAL A N 1
ATOM 792 C CA . VAL A 1 102 ? -7.214 -6.717 -8.252 1.00 94.38 102 VAL A CA 1
ATOM 793 C C . VAL A 1 102 ? -5.960 -6.375 -9.056 1.00 94.38 102 VAL A C 1
ATOM 795 O O . VAL A 1 102 ? -5.750 -6.954 -10.121 1.00 94.38 102 VAL A O 1
ATOM 798 N N . ILE A 1 103 ? -5.105 -5.489 -8.538 1.00 92.00 103 ILE A N 1
ATOM 799 C CA . ILE A 1 103 ? -3.857 -5.093 -9.204 1.00 92.00 103 ILE A CA 1
ATOM 800 C C . ILE A 1 103 ? -2.946 -6.304 -9.402 1.00 92.00 103 ILE A C 1
ATOM 802 O O . ILE A 1 103 ? -2.454 -6.526 -10.506 1.00 92.00 103 ILE A O 1
ATOM 806 N N . TYR A 1 104 ? -2.747 -7.124 -8.366 1.00 90.38 104 TYR A N 1
ATOM 807 C CA . TYR A 1 104 ? -1.844 -8.273 -8.468 1.00 90.38 104 TYR A CA 1
ATOM 808 C C . TYR A 1 104 ? -2.393 -9.409 -9.329 1.00 90.38 104 TYR A C 1
ATOM 810 O O . TYR A 1 104 ? -1.608 -10.077 -9.999 1.00 90.38 104 TYR A O 1
ATOM 818 N N . ILE A 1 105 ? -3.712 -9.619 -9.354 1.00 91.00 105 ILE A N 1
ATOM 819 C CA . ILE A 1 105 ? -4.332 -10.554 -10.300 1.00 91.00 105 ILE A CA 1
ATOM 820 C C . ILE A 1 105 ? -4.134 -10.048 -11.731 1.00 91.00 105 ILE A C 1
ATOM 822 O O . ILE A 1 105 ? -3.668 -10.807 -12.576 1.00 91.00 105 ILE A O 1
ATOM 826 N N . GLY A 1 106 ? -4.420 -8.768 -11.995 1.00 90.50 106 GLY A N 1
ATOM 827 C CA . GLY A 1 106 ? -4.221 -8.159 -13.312 1.00 90.50 106 GLY A CA 1
ATOM 828 C C . GLY A 1 106 ? -2.769 -8.254 -13.786 1.00 90.50 106 GLY A C 1
ATOM 829 O O . GLY A 1 106 ? -2.509 -8.732 -14.887 1.00 90.50 106 GLY A O 1
ATOM 830 N N . ALA A 1 107 ? -1.813 -7.898 -12.924 1.00 87.25 107 ALA A N 1
ATOM 831 C CA . ALA A 1 107 ? -0.385 -8.011 -13.216 1.00 87.25 107 ALA A CA 1
ATOM 832 C C . ALA A 1 107 ? 0.051 -9.466 -13.462 1.00 87.25 107 ALA A C 1
ATOM 834 O O . ALA A 1 107 ? 0.867 -9.728 -14.342 1.00 87.25 107 ALA A O 1
ATOM 835 N N . GLY A 1 108 ? -0.512 -10.423 -12.718 1.00 88.12 108 GLY A N 1
ATOM 836 C CA . GLY A 1 108 ? -0.230 -11.847 -12.892 1.00 88.12 108 GLY A CA 1
ATOM 837 C C . GLY A 1 108 ? -0.757 -12.443 -14.197 1.00 88.12 108 GLY A C 1
ATOM 838 O O . GLY A 1 108 ? -0.173 -13.401 -14.696 1.00 88.12 108 GLY A O 1
ATOM 839 N N . ILE A 1 109 ? -1.831 -11.879 -14.762 1.00 91.25 109 ILE A N 1
ATOM 840 C CA . ILE A 1 109 ? -2.345 -12.267 -16.085 1.00 91.25 109 ILE A CA 1
ATOM 841 C C . ILE A 1 109 ? -1.386 -11.812 -17.192 1.00 91.25 109 ILE A C 1
ATOM 843 O O . ILE A 1 109 ? -1.192 -12.541 -18.161 1.00 91.25 109 ILE A O 1
ATOM 847 N N . LEU A 1 110 ? -0.778 -10.630 -17.046 1.00 87.56 110 LEU A N 1
ATOM 848 C CA . LEU A 1 110 ? 0.181 -10.094 -18.015 1.00 87.56 110 LEU A CA 1
ATOM 849 C C . LEU A 1 110 ? 1.525 -10.826 -17.949 1.00 87.56 110 LEU A C 1
ATOM 851 O O . LEU A 1 110 ? 2.074 -11.211 -18.978 1.00 87.56 110 LEU A O 1
ATOM 855 N N . GLU A 1 111 ? 2.038 -11.055 -16.739 1.00 85.50 111 GLU A N 1
ATOM 856 C CA . GLU A 1 111 ? 3.282 -11.787 -16.521 1.00 85.50 111 GLU A CA 1
ATOM 857 C C . GLU A 1 111 ? 3.182 -12.653 -15.248 1.00 85.50 111 GLU A C 1
ATOM 859 O O . GLU A 1 111 ? 3.317 -12.148 -14.127 1.00 85.50 111 GLU A O 1
ATOM 864 N N . PRO A 1 112 ? 3.012 -13.983 -15.376 1.00 86.25 112 PRO A N 1
ATOM 865 C CA . PRO A 1 112 ? 2.839 -14.878 -14.227 1.00 86.25 112 PRO A CA 1
ATOM 866 C C . PRO A 1 112 ? 4.014 -14.865 -13.241 1.00 86.25 112 PRO A C 1
ATOM 868 O O . PRO A 1 112 ? 3.828 -15.098 -12.045 1.00 86.25 112 PRO A O 1
ATOM 871 N N . ALA A 1 113 ? 5.227 -14.545 -13.710 1.00 86.25 113 ALA A N 1
ATOM 872 C CA . ALA A 1 113 ? 6.407 -14.401 -12.858 1.00 86.25 113 ALA A CA 1
ATOM 873 C C . ALA A 1 113 ? 6.212 -13.329 -11.769 1.00 86.25 113 ALA A C 1
ATOM 875 O O . ALA A 1 113 ? 6.746 -13.467 -10.662 1.00 86.25 113 ALA A O 1
ATOM 876 N N . ASN A 1 114 ? 5.392 -12.306 -12.038 1.00 83.25 114 ASN A N 1
ATOM 877 C CA . ASN A 1 114 ? 5.094 -11.250 -11.079 1.00 83.25 114 ASN A CA 1
ATOM 878 C C . ASN A 1 114 ? 4.274 -11.744 -9.895 1.00 83.25 114 ASN A C 1
ATOM 880 O O . ASN A 1 114 ? 4.334 -11.106 -8.851 1.00 83.25 114 ASN A O 1
ATOM 884 N N . LEU A 1 115 ? 3.579 -12.884 -9.979 1.00 80.56 115 LEU A N 1
ATOM 885 C CA . LEU A 1 115 ? 2.872 -13.468 -8.833 1.00 80.56 115 LEU A CA 1
ATOM 886 C C . LEU A 1 115 ? 3.846 -14.023 -7.788 1.00 80.56 115 LEU A C 1
ATOM 888 O O . LEU A 1 115 ? 3.672 -13.754 -6.596 1.00 80.56 115 LEU A O 1
ATOM 892 N N . TYR A 1 116 ? 4.897 -14.714 -8.235 1.00 83.25 116 TYR A N 1
ATOM 893 C CA . TYR A 1 116 ? 5.873 -15.383 -7.369 1.00 83.25 116 TYR A CA 1
ATOM 894 C C . TYR A 1 116 ? 6.931 -14.427 -6.807 1.00 83.25 116 TYR A C 1
ATOM 896 O O . TYR A 1 116 ? 7.369 -14.584 -5.663 1.00 83.25 116 TYR A O 1
ATOM 904 N N . LYS A 1 117 ? 7.326 -13.404 -7.577 1.00 82.75 117 LYS A N 1
ATOM 905 C CA . LYS A 1 117 ? 8.270 -12.383 -7.104 1.00 82.75 117 LYS A CA 1
ATOM 906 C C . LYS A 1 117 ? 7.687 -11.630 -5.907 1.00 82.75 117 LYS A C 1
ATOM 908 O O . LYS A 1 117 ? 6.564 -11.122 -5.946 1.00 82.75 117 LYS A O 1
ATOM 913 N N . GLY A 1 118 ? 8.460 -11.583 -4.823 1.00 80.94 118 GLY A N 1
ATOM 914 C CA . GLY A 1 118 ? 8.083 -10.875 -3.600 1.00 80.94 118 GLY A CA 1
ATOM 915 C C . GLY A 1 118 ? 6.861 -11.451 -2.878 1.00 80.94 118 GLY A C 1
ATOM 916 O O . GLY A 1 118 ? 6.278 -10.746 -2.061 1.00 80.94 118 GLY A O 1
ATOM 917 N N . VAL A 1 119 ? 6.459 -12.704 -3.144 1.00 88.56 119 VAL A N 1
ATOM 918 C CA . VAL A 1 119 ? 5.233 -13.312 -2.586 1.00 88.56 119 VAL A CA 1
ATOM 919 C C . VAL A 1 119 ? 5.157 -13.241 -1.056 1.00 88.56 119 VAL A C 1
ATOM 921 O O . VAL A 1 119 ? 4.086 -12.979 -0.514 1.00 88.56 119 VAL A O 1
ATOM 924 N N . LEU A 1 120 ? 6.292 -13.370 -0.355 1.00 89.75 120 LEU A N 1
ATOM 925 C CA . LEU A 1 120 ? 6.361 -13.210 1.103 1.00 89.75 120 LEU A CA 1
ATOM 926 C C . LEU A 1 120 ? 5.839 -11.835 1.538 1.00 89.75 120 LEU A C 1
ATOM 928 O O . LEU A 1 120 ? 4.967 -11.757 2.400 1.00 89.75 120 LEU A O 1
ATOM 932 N N . LEU A 1 121 ? 6.327 -10.759 0.913 1.00 89.25 121 LEU A N 1
ATOM 933 C CA . LEU A 1 121 ? 5.908 -9.393 1.229 1.00 89.25 121 LEU A CA 1
ATOM 934 C C . LEU A 1 121 ? 4.401 -9.218 1.009 1.00 89.25 121 LEU A C 1
ATOM 936 O O . LEU A 1 121 ? 3.720 -8.628 1.844 1.00 89.25 121 LEU A O 1
ATOM 940 N N . LYS A 1 122 ? 3.869 -9.795 -0.072 1.00 88.06 122 LYS A N 1
ATOM 941 C CA . LYS A 1 122 ? 2.438 -9.731 -0.393 1.00 88.06 122 LYS A CA 1
ATOM 942 C C . LYS A 1 122 ? 1.577 -10.420 0.653 1.00 88.06 122 LYS A C 1
ATOM 944 O O . LYS A 1 122 ? 0.567 -9.866 1.077 1.00 88.06 122 LYS A O 1
ATOM 949 N N . ILE A 1 123 ? 2.002 -11.597 1.109 1.00 92.00 123 ILE A N 1
ATOM 950 C CA . ILE A 1 123 ? 1.323 -12.327 2.184 1.00 92.00 123 ILE A CA 1
ATOM 951 C C . ILE A 1 123 ? 1.309 -11.484 3.465 1.00 92.00 123 ILE A C 1
ATOM 953 O O . ILE A 1 123 ? 0.259 -11.361 4.094 1.00 92.00 123 ILE A O 1
ATOM 957 N N . PHE A 1 124 ? 2.432 -10.850 3.826 1.00 91.69 124 PHE A N 1
ATOM 958 C CA . PHE A 1 124 ? 2.492 -9.961 4.992 1.00 91.69 124 PHE A CA 1
ATOM 959 C C . PHE A 1 124 ? 1.547 -8.761 4.869 1.00 91.69 124 PHE A C 1
ATOM 961 O O . PHE A 1 124 ? 0.833 -8.456 5.824 1.00 91.69 124 PHE A O 1
ATOM 968 N N . ILE A 1 125 ? 1.497 -8.117 3.700 1.00 90.44 125 ILE A N 1
ATOM 969 C CA . ILE A 1 125 ? 0.590 -6.993 3.427 1.00 90.44 125 ILE A CA 1
ATOM 970 C C . ILE A 1 125 ? -0.869 -7.428 3.581 1.00 90.44 125 ILE A C 1
ATOM 972 O O . ILE A 1 125 ? -1.632 -6.787 4.304 1.00 90.44 125 ILE A O 1
ATOM 976 N N . VAL A 1 126 ? -1.254 -8.536 2.941 1.00 92.88 126 VAL A N 1
ATOM 977 C CA . VAL A 1 126 ? -2.619 -9.074 3.015 1.00 92.88 126 VAL A CA 1
ATOM 978 C C . VAL A 1 126 ? -2.982 -9.403 4.459 1.00 92.88 126 VAL A C 1
ATOM 980 O O . VAL A 1 126 ? -4.040 -8.991 4.932 1.00 92.88 126 VAL A O 1
ATOM 983 N N . PHE A 1 127 ? -2.098 -10.083 5.191 1.00 92.94 127 PHE A N 1
ATOM 984 C CA . PHE A 1 127 ? -2.334 -10.420 6.592 1.00 92.94 127 PHE A CA 1
ATOM 985 C C . PHE A 1 127 ? -2.517 -9.167 7.458 1.00 92.94 127 PHE A C 1
ATOM 987 O O . PHE A 1 127 ? -3.458 -9.095 8.252 1.00 92.94 127 PHE A O 1
ATOM 994 N N . ALA A 1 128 ? -1.663 -8.157 7.279 1.00 91.00 128 ALA A N 1
ATOM 995 C CA . ALA A 1 128 ? -1.753 -6.903 8.015 1.00 91.00 128 ALA A CA 1
ATOM 996 C C . ALA A 1 128 ? -3.055 -6.141 7.720 1.00 91.00 128 ALA A C 1
ATOM 998 O O . ALA A 1 128 ? -3.701 -5.663 8.653 1.00 91.00 128 ALA A O 1
ATOM 999 N N . LEU A 1 129 ? -3.470 -6.067 6.450 1.00 91.31 129 LEU A N 1
ATOM 1000 C CA . LEU A 1 129 ? -4.714 -5.407 6.042 1.00 91.31 129 LEU A CA 1
ATOM 1001 C C . LEU A 1 129 ? -5.953 -6.147 6.552 1.00 91.31 129 LEU A C 1
ATOM 1003 O O . LEU A 1 129 ? -6.861 -5.514 7.086 1.00 91.31 129 LEU A O 1
ATOM 1007 N N . VAL A 1 130 ? -5.988 -7.478 6.441 1.00 94.50 130 VAL A N 1
ATOM 1008 C CA . VAL A 1 130 ? -7.107 -8.296 6.937 1.00 94.50 130 VAL A CA 1
ATOM 1009 C C . VAL A 1 130 ? -7.247 -8.163 8.449 1.00 94.50 130 VAL A C 1
ATOM 1011 O O . VAL A 1 130 ? -8.360 -7.995 8.948 1.00 94.50 130 VAL A O 1
ATOM 1014 N N . LYS A 1 131 ? -6.131 -8.220 9.183 1.00 91.62 131 LYS A N 1
ATOM 1015 C CA . LYS A 1 131 ? -6.141 -8.042 10.636 1.00 91.62 131 LYS A CA 1
ATOM 1016 C C . LYS A 1 131 ? -6.660 -6.654 11.012 1.00 91.62 131 LYS A C 1
ATOM 1018 O O . LYS A 1 131 ? -7.606 -6.550 11.784 1.00 91.62 131 LYS A O 1
ATOM 1023 N N . ALA A 1 132 ? -6.112 -5.601 10.413 1.00 89.50 132 ALA A N 1
ATOM 1024 C CA . ALA A 1 132 ? -6.537 -4.243 10.728 1.00 89.50 132 ALA A CA 1
ATOM 1025 C C . ALA A 1 132 ? -7.976 -3.940 10.309 1.00 89.50 132 ALA A C 1
ATOM 1027 O O . ALA A 1 132 ? -8.640 -3.162 10.982 1.00 89.50 132 ALA A O 1
ATOM 1028 N N . TYR A 1 133 ? -8.485 -4.558 9.242 1.00 93.12 133 TYR A N 1
ATOM 1029 C CA . TYR A 1 133 ? -9.899 -4.468 8.887 1.00 93.12 133 TYR A CA 1
ATOM 1030 C C . TYR A 1 133 ? -10.800 -5.048 9.987 1.00 93.12 133 TYR A C 1
ATOM 1032 O O . TYR A 1 133 ? -11.781 -4.408 10.368 1.00 93.12 133 TYR A O 1
ATOM 1040 N N . LYS A 1 134 ? -10.467 -6.235 10.515 1.00 92.31 134 LYS A N 1
ATOM 1041 C CA . LYS A 1 134 ? -11.225 -6.858 11.613 1.00 92.31 134 LYS A CA 1
ATOM 1042 C C . LYS A 1 134 ? -11.217 -5.969 12.856 1.00 92.31 134 LYS A C 1
ATOM 1044 O O . LYS A 1 134 ? -12.283 -5.644 13.369 1.00 92.31 134 LYS A O 1
ATOM 1049 N N . ASP A 1 135 ? -10.035 -5.503 13.243 1.00 90.88 135 ASP A N 1
ATOM 1050 C CA . ASP A 1 135 ? -9.843 -4.639 14.409 1.00 90.88 135 ASP A CA 1
ATOM 1051 C C . ASP A 1 135 ? -10.572 -3.291 14.236 1.00 90.88 135 ASP A C 1
ATOM 1053 O O . ASP A 1 135 ? -11.218 -2.794 15.156 1.00 90.88 135 ASP A O 1
ATOM 1057 N N . ALA A 1 136 ? -10.547 -2.713 13.029 1.00 90.25 136 ALA A N 1
ATOM 1058 C CA . ALA A 1 136 ? -11.274 -1.485 12.713 1.00 90.25 136 ALA A CA 1
ATOM 1059 C C . ALA A 1 136 ? -12.790 -1.662 12.837 1.00 90.25 136 ALA A C 1
ATOM 1061 O O . ALA A 1 136 ? -13.463 -0.796 13.390 1.00 90.25 136 ALA A O 1
ATOM 1062 N N . 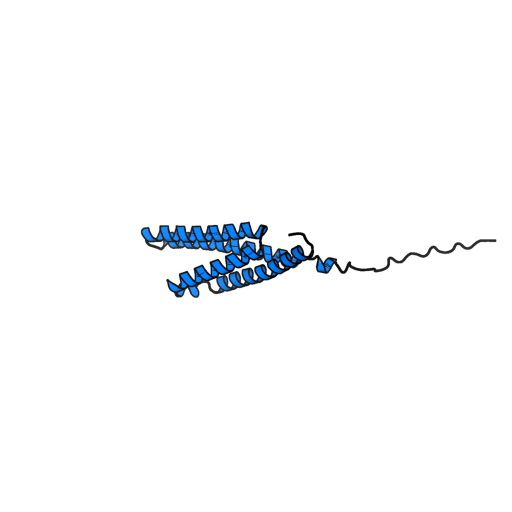ARG A 1 137 ? -13.327 -2.784 12.342 1.00 90.75 137 ARG A N 1
ATOM 1063 C CA . ARG A 1 137 ? -14.760 -3.095 12.434 1.00 90.75 137 ARG A CA 1
ATOM 1064 C C . ARG A 1 137 ? -15.215 -3.273 13.873 1.00 90.75 137 ARG A C 1
ATOM 1066 O O . ARG A 1 137 ? -16.344 -2.917 14.185 1.00 90.75 137 ARG A O 1
ATOM 1073 N N . GLU A 1 138 ? -14.376 -3.841 14.729 1.00 88.31 138 GLU A N 1
ATOM 1074 C CA . GLU A 1 138 ? -14.692 -4.011 16.146 1.00 88.31 138 GLU A CA 1
ATOM 1075 C C . GLU A 1 138 ? -14.751 -2.664 16.873 1.00 88.31 138 GLU A C 1
ATOM 1077 O O . GLU A 1 138 ? -15.739 -2.375 17.548 1.00 88.31 138 GLU A O 1
ATOM 1082 N N . VAL A 1 139 ? -13.774 -1.786 16.626 1.00 85.81 139 VAL A N 1
ATOM 1083 C CA . VAL A 1 139 ? -13.778 -0.414 17.157 1.00 85.81 139 VAL A CA 1
ATOM 1084 C C . VAL A 1 139 ? -14.984 0.384 16.656 1.00 85.81 139 VAL A C 1
ATOM 1086 O O . VAL A 1 139 ? -15.610 1.098 17.436 1.00 85.81 139 VAL A O 1
ATOM 1089 N N . GLU A 1 140 ? -15.329 0.280 15.371 1.00 85.88 140 GLU A N 1
ATOM 1090 C CA . GLU A 1 140 ? -16.501 0.957 14.801 1.00 85.88 140 GLU A CA 1
ATOM 1091 C C . GLU A 1 140 ? -17.806 0.469 15.445 1.00 85.88 140 GLU A C 1
ATOM 1093 O O . GLU A 1 140 ? -18.584 1.293 15.914 1.00 85.88 140 GLU A O 1
ATOM 1098 N N . LYS A 1 141 ? -18.008 -0.850 15.570 1.00 85.94 141 LYS A N 1
ATOM 1099 C CA . LYS A 1 141 ? -19.191 -1.424 16.240 1.00 85.94 141 LYS A CA 1
ATOM 1100 C C . LYS A 1 141 ? -19.320 -0.972 17.690 1.00 85.94 141 LYS A C 1
ATOM 1102 O O . LYS A 1 141 ? -20.424 -0.704 18.159 1.00 85.94 141 LYS A O 1
ATOM 1107 N N . TRP A 1 142 ? -18.203 -0.897 18.410 1.00 82.31 142 TRP A N 1
ATOM 1108 C CA . TRP A 1 142 ? -18.213 -0.406 19.783 1.00 82.31 142 TRP A CA 1
ATOM 1109 C C . TRP A 1 142 ? -18.657 1.056 19.834 1.00 82.31 142 TRP A C 1
ATOM 1111 O O . TRP A 1 142 ? -19.577 1.382 20.583 1.00 82.31 142 TRP A O 1
ATOM 1121 N N . LYS A 1 143 ? -18.096 1.914 18.973 1.00 81.38 143 LYS A N 1
ATOM 1122 C CA . LYS A 1 143 ? -18.501 3.323 18.867 1.00 81.38 143 LYS A CA 1
ATOM 1123 C C . LYS A 1 143 ? -19.979 3.482 18.503 1.00 81.38 143 LYS A C 1
ATOM 1125 O O . LYS A 1 143 ? -20.634 4.359 19.067 1.00 81.38 143 LYS A O 1
ATOM 1130 N N . GLU A 1 144 ? -20.496 2.635 17.609 1.00 84.62 144 GLU A N 1
ATOM 1131 C CA . GLU A 1 144 ? -21.917 2.591 17.232 1.00 84.62 144 GLU A CA 1
ATOM 1132 C C . GLU A 1 144 ? -22.789 2.236 18.446 1.00 84.62 144 GLU A C 1
ATOM 1134 O O . GLU A 1 144 ? -23.793 2.898 18.698 1.00 84.62 144 GLU A O 1
ATOM 1139 N N . SER A 1 145 ? -22.374 1.251 19.253 1.00 82.06 145 SER A N 1
ATOM 1140 C CA . SER A 1 145 ? -23.127 0.811 20.439 1.00 82.06 145 SER A CA 1
ATOM 1141 C C . SER A 1 145 ? -23.240 1.872 21.540 1.00 82.06 145 SER A C 1
ATOM 1143 O O . SER A 1 145 ? -24.211 1.868 22.293 1.00 82.06 145 SER A O 1
ATOM 1145 N N . ILE A 1 146 ? -22.279 2.799 21.613 1.00 83.19 146 ILE A N 1
ATOM 1146 C CA . ILE A 1 146 ? -22.264 3.905 22.584 1.00 83.19 146 ILE A CA 1
ATOM 1147 C C . ILE A 1 146 ? -22.731 5.244 21.981 1.00 83.19 146 ILE A C 1
ATOM 1149 O O . ILE A 1 146 ? -22.661 6.270 22.653 1.00 83.19 146 ILE A O 1
ATOM 1153 N N . GLY A 1 147 ? -23.197 5.257 20.723 1.00 76.56 147 GLY A N 1
ATOM 1154 C CA . GLY A 1 147 ? -23.765 6.440 20.062 1.00 76.56 147 GLY A CA 1
ATOM 1155 C C . GLY A 1 147 ? -22.760 7.545 19.710 1.00 76.56 147 GLY A C 1
ATOM 1156 O O . GLY A 1 147 ? -23.128 8.716 19.689 1.00 76.56 147 GLY A O 1
ATOM 1157 N N . THR A 1 148 ? -21.490 7.202 19.468 1.00 70.12 148 THR A N 1
ATOM 1158 C CA . THR A 1 148 ? -20.401 8.181 19.224 1.00 70.12 148 THR A CA 1
ATOM 1159 C C . THR A 1 148 ? -19.921 8.260 17.767 1.00 70.12 148 THR A C 1
ATOM 1161 O O . THR A 1 148 ? -18.877 8.860 17.499 1.00 70.12 148 THR A O 1
ATOM 1164 N N . VAL A 1 149 ? -20.663 7.677 16.820 1.00 57.66 149 VAL A N 1
ATOM 1165 C CA . VAL A 1 149 ? -20.381 7.681 15.367 1.00 57.66 149 VAL A CA 1
ATOM 1166 C C . VAL A 1 149 ? -21.637 7.888 14.544 1.00 57.66 149 VAL A C 1
ATOM 1168 O O . VAL A 1 149 ? -22.709 7.420 14.982 1.00 57.66 149 VAL A O 1
#

Solvent-accessible surface area (backbone atoms only — not comparable to full-atom values): 8122 Å² total; per-residue (Å²): 140,80,84,81,79,78,82,78,79,77,77,71,83,72,93,77,68,82,61,80,63,56,73,76,64,60,53,64,74,41,53,52,39,48,51,52,32,37,51,50,26,48,49,49,19,54,49,30,40,51,47,16,55,51,42,43,76,72,44,59,75,84,55,12,56,56,50,27,51,52,26,41,50,53,12,51,50,34,40,51,34,37,63,43,30,79,79,43,40,30,65,26,31,49,50,50,49,53,53,51,52,52,51,51,52,56,48,25,73,79,38,58,67,61,51,65,57,64,39,69,60,52,52,52,51,51,51,40,30,56,50,22,24,53,41,32,47,52,54,48,53,52,35,50,76,71,70,73,110

pLDDT: mean 84.17, std 13.9, range [45.78, 97.62]

Mean predicted aligned error: 10.07 Å

Nearest PDB structures (foldseek):
  3qwe-assembly1_A-2  TM=3.209E-01  e=4.949E+00  Homo sapiens
  5c22-assembly3_C  TM=2.205E-01  e=2.902E+00  Escherichia coli
  3q0k-assembly1_A  TM=2.954E-01  e=8.438E+00  Homo sapiens
  5c22-assembly4_D  TM=2.204E-01  e=5.808E+00  Escherichia coli
  5c21-assembly1_A  TM=2.164E-01  e=5.808E+00  Escherichia coli

Foldseek 3Di:
DDDDDDPDDDPDPPPDDPDPCVVVPPLVVLVVLLVQLLVLLLVQLVVLLVVLVVLLVVDDVVVSVVSNVVSNVVSVVSNVLSVCCVPQVLVSLVVVLVSLVVVQVVVCVVPVVSCVVPVVVVVVSNVSSVVSNVSSVVVVVVCVVVVND

Sequence (149 aa):
METKQHPTGEATPSPSHEPLFSDLADTKPYEKSLRTARIWLYVLTALQIGLGIYEYSTLDPSLALFALLIDAGIGILFFGLALWSYKKPAASFLTALIVYVVIYIGAGILEPANLYKGVLLKIFIVFALVKAYKDAREVEKWKESIGTV

Secondary structure (DSSP, 8-state):
---PPPPP-----------THHHHS--HHHHHHHHHHHHHHHHHHHHHHHHHHHHHHHS-HHHHHHHHHHHHHHHHHHHHHHHHTTT-HHHHHHHHHHHHHHHHHHHHHH-THHHHTTHHHHHHHHHHHHHHHHHHHHHHHHHHHTT--

Radius of gyration: 26.57 Å; Cα contacts (8 Å, |Δi|>4): 116; cha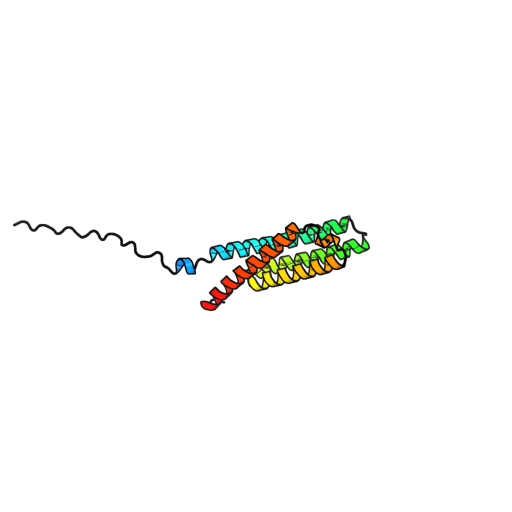ins: 1; bounding box: 39×25×112 Å